Protein AF-A0A7S9GRH4-F1 (afdb_monomer_lite)

Foldseek 3Di:
DPPPDPPPPLDDADPLLVVLLVVLLADPVSVVCLVVCVPVVCVVSVHDPSSSVVSVVDDSVVSVVSSVVVVVD

pLDDT: mean 86.25, std 13.99, range [44.22, 95.75]

Structure (mmCIF, N/CA/C/O backbone):
data_AF-A0A7S9GRH4-F1
#
_entry.id   AF-A0A7S9GRH4-F1
#
loop_
_atom_site.group_PDB
_atom_site.id
_atom_site.type_symbol
_atom_site.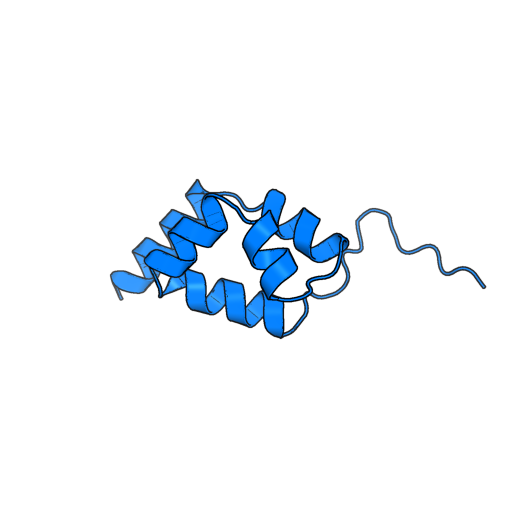label_atom_id
_atom_site.label_alt_id
_atom_site.label_comp_id
_atom_site.label_asym_id
_atom_site.label_entity_id
_atom_site.label_seq_id
_atom_site.pdbx_PDB_ins_code
_atom_site.Cartn_x
_atom_site.Cartn_y
_atom_site.Cartn_z
_atom_site.occupancy
_atom_site.B_iso_or_equiv
_atom_site.auth_seq_id
_atom_site.auth_comp_id
_atom_site.auth_asym_id
_atom_site.auth_atom_id
_atom_site.pdbx_PDB_model_num
ATOM 1 N N . MET A 1 1 ? 31.716 0.013 -13.950 1.00 44.22 1 MET A N 1
ATOM 2 C CA . MET A 1 1 ? 31.459 -0.912 -12.829 1.00 44.22 1 MET A CA 1
ATOM 3 C C . MET A 1 1 ? 29.958 -1.006 -12.727 1.00 44.22 1 MET A C 1
ATOM 5 O O . MET A 1 1 ? 29.337 -0.172 -12.087 1.00 44.22 1 MET A O 1
ATOM 9 N N . ASP A 1 2 ? 29.387 -1.935 -13.478 1.00 47.31 2 ASP A N 1
ATOM 10 C CA . ASP A 1 2 ? 27.960 -2.220 -13.449 1.00 47.31 2 ASP A CA 1
ATOM 11 C C . ASP A 1 2 ? 27.717 -3.105 -12.228 1.00 47.31 2 ASP A C 1
ATOM 13 O O . ASP A 1 2 ? 28.025 -4.297 -12.228 1.00 47.31 2 ASP A O 1
ATOM 17 N N . GLU A 1 3 ? 27.290 -2.478 -11.135 1.00 54.72 3 GLU A N 1
ATOM 18 C CA . GLU A 1 3 ? 26.979 -3.154 -9.881 1.00 54.72 3 GLU A CA 1
ATOM 19 C C . GLU A 1 3 ? 25.732 -4.024 -10.096 1.00 54.72 3 GLU A C 1
ATOM 21 O O . GLU A 1 3 ? 24.598 -3.548 -10.118 1.00 54.72 3 GLU A O 1
ATOM 26 N N . GLN A 1 4 ? 25.954 -5.319 -10.336 1.00 50.75 4 GLN A N 1
ATOM 27 C CA . GLN A 1 4 ? 24.899 -6.325 -10.388 1.00 50.75 4 GLN A CA 1
ATOM 28 C C . GLN A 1 4 ? 24.332 -6.517 -8.976 1.00 50.75 4 GLN A C 1
ATOM 30 O O . GLN A 1 4 ? 24.854 -7.299 -8.181 1.00 50.75 4 GLN A O 1
ATOM 35 N N . LEU A 1 5 ? 23.263 -5.784 -8.659 1.00 55.09 5 LEU A N 1
ATOM 36 C CA . LEU A 1 5 ? 22.440 -6.035 -7.477 1.00 55.09 5 LEU A CA 1
ATOM 37 C C . LEU A 1 5 ? 21.902 -7.482 -7.514 1.00 55.09 5 LEU A C 1
ATOM 39 O O . LEU A 1 5 ? 21.516 -7.958 -8.588 1.00 55.09 5 LEU A O 1
ATOM 43 N N . PRO A 1 6 ? 21.851 -8.195 -6.371 1.00 59.56 6 PRO A N 1
ATOM 44 C CA . PRO A 1 6 ? 21.249 -9.522 -6.295 1.00 59.56 6 PRO A CA 1
ATOM 45 C C . PRO A 1 6 ? 19.823 -9.511 -6.872 1.00 59.56 6 PRO A C 1
ATOM 47 O O . PRO A 1 6 ? 19.100 -8.539 -6.653 1.00 59.56 6 PRO A O 1
ATOM 50 N N . PRO A 1 7 ? 19.366 -10.591 -7.532 1.00 54.56 7 PRO A N 1
ATOM 51 C CA . PRO A 1 7 ? 18.030 -10.658 -8.140 1.00 54.56 7 PRO A CA 1
ATOM 52 C C . PRO A 1 7 ? 16.866 -10.478 -7.142 1.00 54.56 7 PRO A C 1
ATOM 54 O O . PRO A 1 7 ? 15.741 -10.218 -7.564 1.00 54.56 7 PRO A O 1
ATOM 57 N N . ASP A 1 8 ? 17.147 -10.559 -5.837 1.00 54.59 8 ASP A N 1
ATOM 58 C CA . ASP A 1 8 ? 16.204 -10.365 -4.727 1.00 54.59 8 ASP A CA 1
ATOM 59 C C . ASP A 1 8 ? 16.490 -9.124 -3.862 1.00 54.59 8 ASP A C 1
ATOM 61 O O . ASP A 1 8 ? 15.800 -8.880 -2.870 1.00 54.59 8 ASP A O 1
ATOM 65 N N . ALA A 1 9 ? 17.483 -8.305 -4.219 1.00 55.84 9 ALA A N 1
ATOM 66 C CA . ALA A 1 9 ? 17.738 -7.050 -3.525 1.00 55.84 9 ALA A CA 1
ATOM 67 C C . ALA A 1 9 ? 16.755 -5.984 -4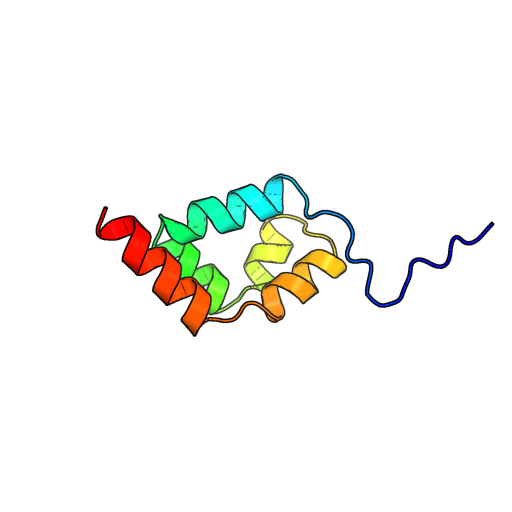.019 1.00 55.84 9 ALA A C 1
ATOM 69 O O . ALA A 1 9 ? 17.088 -5.127 -4.837 1.00 55.84 9 ALA A O 1
ATOM 70 N N . PHE A 1 10 ? 15.516 -6.040 -3.523 1.00 61.78 10 PHE A N 1
ATOM 71 C CA . PHE A 1 10 ? 14.632 -4.889 -3.642 1.00 61.78 10 PHE A CA 1
ATOM 72 C C . PHE A 1 10 ? 15.306 -3.706 -2.937 1.00 61.78 10 PHE A C 1
ATOM 74 O O . PHE A 1 10 ? 15.698 -3.846 -1.771 1.00 61.78 10 PHE A O 1
ATOM 81 N N . PRO A 1 11 ? 15.466 -2.553 -3.611 1.00 68.88 11 PRO A N 1
ATOM 82 C CA . PRO A 1 11 ? 15.937 -1.359 -2.934 1.00 68.88 11 PRO A CA 1
ATOM 83 C C . PRO A 1 11 ? 15.004 -1.055 -1.754 1.00 68.88 11 PRO A C 1
ATOM 85 O O . PRO A 1 11 ? 13.815 -1.399 -1.804 1.00 68.88 11 PRO A O 1
ATOM 88 N N . PRO A 1 12 ? 15.515 -0.434 -0.676 1.00 76.75 12 PRO A N 1
ATOM 89 C CA . PRO A 1 12 ? 14.660 -0.028 0.426 1.00 76.75 12 PRO A CA 1
ATOM 90 C C . PRO A 1 12 ? 13.507 0.822 -0.130 1.00 76.75 12 PRO A C 1
ATOM 92 O O . PRO A 1 12 ? 13.763 1.721 -0.934 1.00 76.75 12 PRO A O 1
ATOM 95 N N . PRO A 1 13 ? 12.249 0.546 0.262 1.00 84.06 13 PRO A N 1
ATOM 96 C CA . PRO A 1 13 ? 11.108 1.257 -0.294 1.00 84.06 13 PRO A CA 1
ATOM 97 C C . PRO A 1 13 ? 11.225 2.748 0.012 1.00 84.06 13 PRO A C 1
ATOM 99 O O . PRO A 1 13 ? 11.675 3.128 1.107 1.00 84.06 13 PRO A O 1
ATOM 102 N N . SER A 1 14 ? 10.801 3.579 -0.940 1.00 89.88 14 SER A N 1
ATOM 103 C CA . SER A 1 14 ? 10.787 5.027 -0.768 1.00 89.88 14 SER A CA 1
ATOM 104 C C . SER A 1 14 ? 9.935 5.433 0.435 1.00 89.88 14 SER A C 1
ATOM 106 O O . SER A 1 14 ? 9.057 4.697 0.905 1.00 89.88 14 SER A O 1
ATOM 108 N N . LEU A 1 15 ? 10.192 6.636 0.951 1.00 90.75 15 LEU A N 1
ATOM 109 C CA . LEU A 1 15 ? 9.348 7.228 1.987 1.00 90.75 15 LEU A CA 1
ATOM 110 C C . LEU A 1 15 ? 7.890 7.317 1.513 1.00 90.75 15 LEU A C 1
ATOM 112 O O . LEU A 1 15 ? 6.987 6.927 2.244 1.00 90.75 15 LEU A O 1
ATOM 116 N N . GLN A 1 16 ? 7.684 7.719 0.260 1.00 91.25 16 GLN A N 1
ATOM 117 C CA . GLN A 1 16 ? 6.367 7.866 -0.350 1.00 91.25 16 GLN A CA 1
ATOM 118 C C . GLN A 1 16 ? 5.595 6.544 -0.413 1.00 91.25 16 GLN A C 1
ATOM 120 O O . GLN A 1 16 ? 4.412 6.508 -0.078 1.00 91.25 16 GLN A O 1
ATOM 125 N N . LEU A 1 17 ? 6.257 5.434 -0.761 1.00 92.31 17 LEU A N 1
ATOM 126 C CA . LEU A 1 17 ? 5.629 4.113 -0.724 1.00 92.31 17 LEU A CA 1
ATOM 127 C C . LEU A 1 17 ? 5.248 3.707 0.709 1.00 92.31 17 LEU A C 1
ATOM 129 O O . LEU A 1 17 ? 4.163 3.173 0.934 1.00 92.31 17 LEU A O 1
ATOM 133 N N . LYS A 1 18 ? 6.109 3.975 1.699 1.00 92.94 18 LYS A N 1
ATOM 134 C CA . LYS A 1 18 ? 5.793 3.690 3.110 1.00 92.94 18 LYS A CA 1
ATOM 135 C C . LYS A 1 18 ? 4.592 4.503 3.589 1.00 92.94 18 LYS A C 1
ATOM 137 O O . LYS A 1 18 ? 3.716 3.951 4.249 1.00 92.94 18 LYS A O 1
ATOM 142 N N . GLU A 1 19 ? 4.537 5.783 3.238 1.00 94.56 19 GLU A N 1
ATOM 143 C CA . GLU A 1 19 ? 3.427 6.673 3.579 1.00 94.56 19 GLU A CA 1
ATOM 144 C C . GLU A 1 19 ? 2.124 6.245 2.903 1.00 94.56 19 GLU A C 1
ATOM 146 O O . GLU A 1 19 ? 1.096 6.178 3.573 1.00 94.56 19 GLU A O 1
ATOM 151 N N . LEU A 1 20 ? 2.164 5.885 1.615 1.00 95.00 20 LEU A N 1
ATOM 152 C CA . LEU A 1 20 ? 1.016 5.327 0.898 1.00 95.00 20 LEU A CA 1
ATOM 153 C C . LEU A 1 20 ? 0.455 4.107 1.635 1.00 95.00 20 LEU A C 1
ATOM 155 O O . LEU A 1 20 ? -0.740 4.057 1.921 1.00 95.00 20 LEU A O 1
ATOM 159 N N . LEU A 1 21 ? 1.313 3.134 1.958 1.00 94.38 21 LEU A N 1
ATOM 160 C CA . LEU A 1 21 ? 0.890 1.905 2.628 1.00 94.38 21 LEU A CA 1
ATOM 161 C C . LEU A 1 21 ? 0.357 2.188 4.035 1.00 94.38 21 LEU A C 1
ATOM 163 O O . L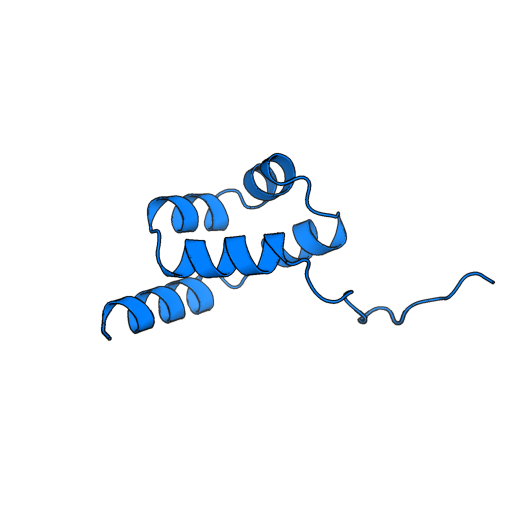EU A 1 21 ? -0.669 1.633 4.417 1.00 94.38 21 LEU A O 1
ATOM 167 N N . GLY A 1 22 ? 1.011 3.076 4.787 1.00 94.06 22 GLY A N 1
ATOM 168 C CA . GLY A 1 22 ? 0.547 3.504 6.106 1.00 94.06 22 GLY A CA 1
ATOM 169 C C . GLY A 1 22 ? -0.830 4.167 6.050 1.00 94.06 22 GLY A C 1
ATOM 170 O O . GLY A 1 22 ? -1.711 3.820 6.833 1.00 94.06 22 GLY A O 1
ATOM 171 N N . ARG A 1 23 ? -1.053 5.064 5.082 1.00 94.88 23 ARG A N 1
ATOM 172 C CA . ARG A 1 23 ? -2.354 5.711 4.871 1.00 94.88 23 ARG A CA 1
ATOM 173 C C . ARG A 1 23 ? -3.417 4.708 4.444 1.00 94.88 23 ARG A C 1
ATOM 175 O O . ARG A 1 23 ? -4.489 4.710 5.028 1.00 94.88 23 ARG A O 1
ATOM 182 N N . ALA A 1 24 ? -3.120 3.809 3.509 1.00 95.75 24 ALA A N 1
ATOM 183 C CA . ALA A 1 24 ? -4.061 2.785 3.048 1.00 95.75 24 ALA A CA 1
ATOM 184 C C . ALA A 1 24 ? -4.452 1.774 4.150 1.00 95.75 24 ALA A C 1
ATOM 186 O O . ALA A 1 24 ? -5.496 1.127 4.079 1.00 95.75 24 ALA A O 1
ATOM 187 N N . LEU A 1 25 ? -3.657 1.626 5.213 1.00 94.81 25 LEU A N 1
ATOM 188 C CA . LEU A 1 25 ? -4.082 0.834 6.371 1.00 94.81 25 LEU A CA 1
ATOM 189 C C . LEU A 1 25 ? -5.206 1.509 7.171 1.00 94.81 25 LEU A C 1
ATOM 191 O O . LEU A 1 25 ? -6.004 0.807 7.788 1.00 94.81 25 LEU A O 1
ATOM 195 N N . LEU A 1 26 ? -5.287 2.841 7.141 1.00 94.19 26 LEU A N 1
ATOM 196 C C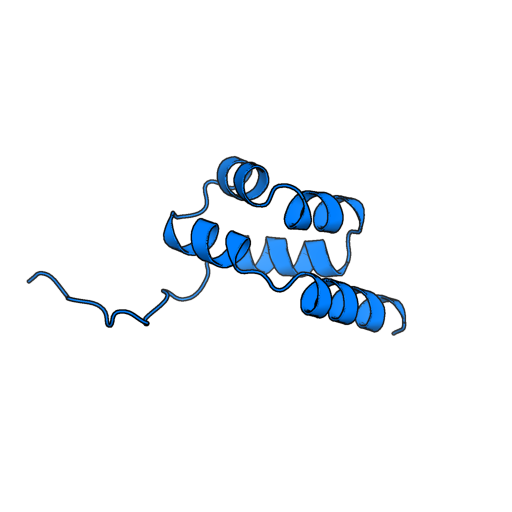A . LEU A 1 26 ? -6.231 3.640 7.929 1.00 94.19 26 LEU A CA 1
ATOM 197 C C . LEU A 1 26 ? -7.388 4.204 7.088 1.00 94.19 26 LEU A C 1
ATOM 199 O O . LEU A 1 26 ? -8.483 4.402 7.604 1.00 94.19 26 LEU A O 1
ATOM 203 N N . ASP A 1 27 ? -7.161 4.424 5.797 1.00 94.88 27 ASP A N 1
ATOM 204 C CA . ASP A 1 27 ? -8.095 5.020 4.843 1.00 94.88 27 ASP A CA 1
ATOM 205 C C . ASP A 1 27 ? -8.705 3.928 3.952 1.00 94.88 27 ASP A C 1
ATOM 207 O O . ASP A 1 27 ? -7.994 3.203 3.253 1.00 94.88 27 ASP A O 1
ATOM 211 N N . GLU A 1 28 ? -10.027 3.762 4.028 1.00 93.94 28 GLU A N 1
ATOM 212 C CA . GLU A 1 28 ? -10.749 2.719 3.296 1.00 93.94 28 GLU A CA 1
ATOM 213 C C . GLU A 1 28 ? -10.813 2.965 1.796 1.00 93.94 28 GLU A C 1
ATOM 215 O O . GLU A 1 28 ? -10.521 2.050 1.031 1.00 93.94 28 GLU A O 1
ATOM 220 N N . GLU A 1 29 ? -11.108 4.193 1.383 1.00 94.56 29 GLU A N 1
ATOM 221 C CA . GLU A 1 29 ? -11.201 4.551 -0.029 1.00 94.56 29 GLU A CA 1
ATOM 222 C C . GLU A 1 29 ? -9.837 4.379 -0.708 1.00 94.56 29 GLU A C 1
ATOM 224 O O . GLU A 1 29 ? -9.717 3.761 -1.769 1.00 94.56 29 GLU A O 1
ATOM 229 N N . LEU A 1 30 ? -8.773 4.857 -0.057 1.00 94.69 30 LEU A N 1
ATOM 230 C CA . LEU A 1 30 ? -7.415 4.692 -0.560 1.00 94.69 30 LEU A CA 1
ATOM 231 C C . LEU A 1 30 ? -7.015 3.215 -0.632 1.00 94.69 30 LEU A C 1
ATOM 233 O O . LEU A 1 30 ? -6.360 2.805 -1.591 1.00 94.69 30 LEU A O 1
ATOM 237 N N . ARG A 1 31 ? -7.408 2.406 0.357 1.00 95.12 31 ARG A N 1
ATOM 238 C CA . ARG A 1 31 ? -7.149 0.962 0.355 1.00 95.12 31 ARG A CA 1
ATOM 239 C C . ARG A 1 31 ? -7.846 0.259 -0.797 1.00 95.12 31 ARG A C 1
ATOM 241 O O . ARG A 1 31 ? -7.209 -0.536 -1.482 1.00 95.12 31 ARG A O 1
ATOM 248 N N . GLU A 1 32 ? -9.126 0.537 -1.013 1.00 94.81 32 GLU A N 1
ATOM 249 C CA . GLU A 1 32 ? -9.889 -0.062 -2.107 1.00 94.81 32 GLU A CA 1
ATOM 250 C C . GLU A 1 32 ? -9.287 0.300 -3.463 1.00 94.81 32 GLU A C 1
ATOM 252 O O . GLU A 1 32 ? -9.078 -0.584 -4.297 1.00 94.81 32 GLU A O 1
ATOM 257 N N . ARG A 1 33 ? -8.915 1.572 -3.658 1.00 94.56 33 ARG A N 1
ATOM 258 C CA . ARG A 1 33 ? -8.209 2.019 -4.865 1.00 94.56 33 ARG A CA 1
ATOM 259 C C . ARG A 1 33 ? -6.868 1.304 -5.035 1.00 94.56 33 ARG A C 1
ATOM 261 O O . ARG A 1 33 ? -6.596 0.796 -6.119 1.00 94.56 33 ARG A O 1
ATOM 268 N N . LEU A 1 34 ? -6.065 1.207 -3.971 1.00 95.00 34 LEU A N 1
ATOM 269 C CA . LEU A 1 34 ? -4.763 0.531 -3.983 1.00 95.00 34 LEU A CA 1
ATOM 270 C C . LEU A 1 34 ? -4.872 -0.952 -4.359 1.00 95.00 34 LEU A C 1
ATOM 272 O O . LEU A 1 34 ? -4.028 -1.455 -5.094 1.00 95.00 34 LEU A O 1
ATOM 276 N N . LEU A 1 35 ? -5.888 -1.651 -3.850 1.00 93.06 35 LEU A N 1
ATOM 277 C CA . LEU A 1 35 ? -6.079 -3.083 -4.095 1.00 93.06 35 LEU A CA 1
ATOM 278 C C . LEU A 1 35 ? -6.771 -3.378 -5.432 1.00 93.06 35 LEU A C 1
ATOM 280 O O . LEU A 1 35 ? -6.593 -4.469 -5.971 1.00 93.06 35 LEU A O 1
ATOM 284 N N . THR A 1 36 ? -7.543 -2.431 -5.966 1.00 94.69 36 THR A N 1
ATOM 285 C CA . THR A 1 36 ? -8.246 -2.579 -7.251 1.00 94.69 36 THR A CA 1
ATOM 286 C C . THR A 1 36 ? -7.354 -2.209 -8.431 1.00 94.69 36 THR A C 1
ATOM 288 O O . THR A 1 36 ? -7.293 -2.952 -9.409 1.00 94.69 36 THR A O 1
ATOM 291 N N . ASP A 1 37 ? -6.650 -1.078 -8.344 1.00 93.44 37 ASP A N 1
ATOM 292 C CA . ASP A 1 37 ? -5.760 -0.589 -9.397 1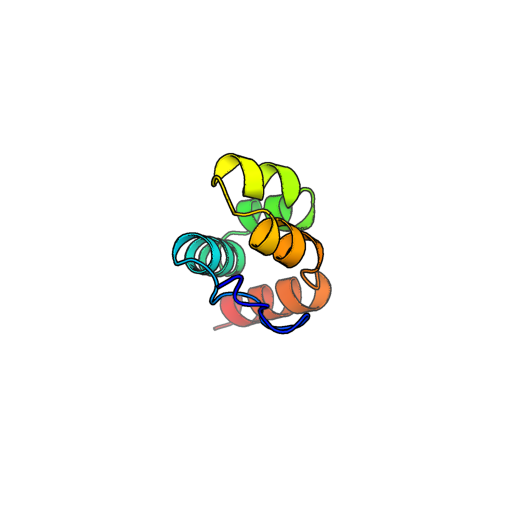.00 93.44 37 ASP A CA 1
ATOM 293 C C . ASP A 1 37 ? -4.458 -0.010 -8.810 1.00 93.44 37 ASP A C 1
ATOM 295 O O . ASP A 1 37 ? -4.240 1.211 -8.794 1.00 93.44 37 ASP A O 1
ATOM 299 N N . PRO A 1 38 ? -3.539 -0.881 -8.347 1.00 93.25 38 PRO A N 1
ATOM 300 C CA . PRO A 1 38 ? -2.240 -0.445 -7.838 1.00 93.25 38 PRO A CA 1
ATOM 301 C C . PRO A 1 38 ? -1.406 0.281 -8.905 1.00 93.25 38 PRO A C 1
ATOM 303 O O . PRO A 1 38 ? -0.519 1.063 -8.564 1.00 93.25 38 PRO A O 1
ATOM 306 N N . GLY A 1 39 ? -1.681 0.046 -10.194 1.00 92.94 39 GLY A N 1
ATOM 307 C CA . GLY A 1 39 ? -0.975 0.676 -11.306 1.00 92.94 39 GLY A CA 1
ATOM 308 C C . GLY A 1 39 ? -1.306 2.160 -11.455 1.00 92.94 39 GLY A C 1
ATOM 309 O O . GLY A 1 39 ? -0.393 2.953 -11.686 1.00 92.94 39 GLY A O 1
ATOM 310 N N . SER A 1 40 ? -2.575 2.556 -11.301 1.00 93.69 40 SER A N 1
ATOM 311 C CA . SER A 1 40 ? -2.949 3.981 -11.295 1.00 93.69 40 SER A CA 1
ATOM 312 C C . SER A 1 40 ? -2.301 4.719 -10.128 1.00 93.69 40 SER A C 1
ATOM 314 O O . SER A 1 40 ? -1.646 5.734 -10.344 1.00 93.69 40 SER A O 1
ATOM 316 N N . ILE A 1 41 ? -2.383 4.161 -8.916 1.00 94.00 41 ILE A N 1
ATOM 317 C CA . ILE A 1 41 ? -1.783 4.756 -7.709 1.00 94.00 41 ILE A CA 1
ATOM 318 C C . ILE A 1 41 ? -0.268 4.924 -7.878 1.00 94.00 41 ILE A C 1
ATOM 320 O O . ILE A 1 41 ? 0.288 5.965 -7.534 1.00 94.00 41 ILE A O 1
ATOM 324 N N . ALA A 1 42 ? 0.408 3.917 -8.439 1.00 93.81 42 ALA A N 1
ATOM 325 C CA . ALA A 1 42 ? 1.841 3.988 -8.682 1.00 93.81 42 ALA A CA 1
ATOM 326 C C . ALA A 1 42 ? 2.218 5.110 -9.661 1.00 93.81 42 ALA A C 1
ATOM 328 O O . ALA A 1 42 ? 3.208 5.798 -9.433 1.00 93.81 42 ALA A O 1
ATOM 329 N N . ARG A 1 43 ? 1.418 5.332 -10.714 1.00 93.06 43 ARG A N 1
ATOM 330 C CA . ARG A 1 43 ? 1.625 6.439 -11.663 1.00 93.06 43 ARG A CA 1
ATOM 331 C C . ARG A 1 43 ? 1.320 7.801 -11.045 1.00 93.06 43 ARG A C 1
ATOM 333 O O . ARG A 1 43 ? 2.073 8.737 -11.275 1.00 93.06 43 ARG A O 1
ATOM 340 N N . GLU A 1 44 ? 0.247 7.911 -10.261 1.00 93.69 44 GLU A N 1
ATOM 341 C CA . GLU A 1 44 ? -0.123 9.143 -9.541 1.00 93.69 44 GLU A CA 1
ATOM 342 C C . GLU A 1 44 ? 0.993 9.608 -8.593 1.00 93.69 44 GLU A C 1
ATOM 344 O O . GLU A 1 44 ? 1.172 10.804 -8.377 1.00 93.69 44 GLU A O 1
ATOM 349 N N . LEU A 1 45 ? 1.749 8.656 -8.044 1.00 90.69 45 LEU A N 1
ATOM 350 C CA . LEU A 1 45 ? 2.833 8.890 -7.097 1.00 90.69 45 LEU A CA 1
ATOM 351 C C . LEU A 1 45 ? 4.231 8.832 -7.729 1.00 90.69 45 LEU A C 1
ATOM 353 O O . LEU A 1 45 ? 5.205 8.942 -6.993 1.00 90.69 45 LEU A O 1
ATOM 357 N N . ASP A 1 46 ? 4.339 8.668 -9.049 1.00 92.31 46 ASP A N 1
ATOM 358 C CA . ASP A 1 46 ? 5.615 8.519 -9.770 1.00 92.31 46 ASP A CA 1
ATOM 359 C C . ASP A 1 46 ? 6.546 7.453 -9.149 1.00 92.31 46 ASP A C 1
ATOM 361 O O . ASP A 1 46 ? 7.757 7.627 -9.011 1.00 92.31 46 ASP A O 1
ATOM 365 N N . LEU A 1 47 ? 5.964 6.326 -8.718 1.00 91.25 47 LEU A N 1
ATOM 366 C CA . LEU A 1 47 ? 6.725 5.236 -8.114 1.00 91.25 47 LEU A CA 1
ATOM 367 C C . LEU A 1 47 ? 7.625 4.561 -9.146 1.00 91.25 47 LEU A C 1
ATOM 369 O O . LEU A 1 47 ? 7.259 4.357 -10.307 1.00 91.25 47 LEU A O 1
ATOM 373 N N . SER A 1 48 ? 8.786 4.098 -8.686 1.00 91.69 48 SER A N 1
ATOM 374 C CA . SER A 1 48 ? 9.702 3.352 -9.543 1.00 91.69 48 SER A CA 1
ATOM 375 C C . SER A 1 48 ? 9.060 2.063 -10.080 1.00 91.69 48 SER A C 1
ATOM 377 O O . SER A 1 48 ? 8.128 1.494 -9.500 1.00 91.69 48 SER A O 1
ATOM 379 N N . ALA A 1 49 ? 9.602 1.527 -11.176 1.00 90.19 49 ALA A N 1
ATOM 380 C CA . ALA A 1 49 ? 9.138 0.251 -11.727 1.00 90.19 49 ALA A CA 1
ATOM 381 C C . ALA A 1 49 ? 9.242 -0.904 -10.707 1.00 90.19 49 ALA A C 1
ATOM 383 O O . ALA A 1 49 ? 8.384 -1.789 -10.674 1.00 90.19 49 ALA A O 1
ATOM 384 N N . ALA A 1 50 ? 10.267 -0.880 -9.846 1.00 89.81 50 ALA A N 1
ATOM 385 C CA . ALA A 1 50 ? 10.450 -1.859 -8.777 1.00 89.81 50 ALA A CA 1
ATOM 386 C C . ALA A 1 50 ? 9.334 -1.774 -7.722 1.00 89.81 50 ALA A C 1
ATOM 388 O O . ALA A 1 50 ? 8.776 -2.800 -7.332 1.00 89.81 50 ALA A O 1
ATOM 389 N N . GLU A 1 51 ? 8.966 -0.565 -7.303 1.00 90.50 51 GLU A N 1
ATOM 390 C CA . GLU A 1 51 ? 7.895 -0.329 -6.330 1.00 90.50 51 GLU A CA 1
ATOM 391 C C . GLU A 1 51 ? 6.514 -0.620 -6.911 1.00 90.50 51 GLU A C 1
ATOM 393 O O . GLU A 1 51 ? 5.696 -1.259 -6.256 1.00 90.50 51 GLU A O 1
ATOM 398 N N . THR A 1 52 ? 6.283 -0.254 -8.171 1.00 91.75 52 THR A N 1
ATOM 399 C CA . THR A 1 52 ? 5.061 -0.613 -8.902 1.00 91.75 52 THR A CA 1
ATOM 400 C C . THR A 1 52 ? 4.878 -2.131 -8.930 1.00 91.75 52 THR A C 1
ATOM 402 O O . THR A 1 52 ? 3.807 -2.648 -8.610 1.00 91.75 52 THR A O 1
ATOM 405 N N . LYS A 1 53 ? 5.948 -2.877 -9.238 1.00 90.56 53 LYS A N 1
ATOM 406 C CA . LYS A 1 53 ? 5.932 -4.344 -9.213 1.00 90.56 53 LYS A CA 1
ATOM 407 C C . LYS A 1 53 ? 5.707 -4.895 -7.802 1.00 90.56 53 LYS A C 1
ATOM 409 O O . LYS A 1 53 ? 5.054 -5.926 -7.661 1.00 90.56 53 LYS A O 1
ATOM 414 N N . ALA A 1 54 ? 6.229 -4.238 -6.767 1.00 88.94 54 ALA A N 1
ATOM 415 C CA . ALA A 1 54 ? 5.978 -4.620 -5.380 1.00 88.94 54 ALA A CA 1
ATOM 416 C C . ALA A 1 54 ? 4.506 -4.404 -4.984 1.00 88.94 54 ALA A C 1
ATOM 418 O O . ALA A 1 54 ? 3.914 -5.299 -4.385 1.00 88.94 54 ALA A O 1
ATOM 419 N N . LEU A 1 55 ? 3.890 -3.285 -5.387 1.00 90.81 55 LEU A N 1
ATOM 420 C CA . LEU A 1 55 ? 2.464 -3.016 -5.167 1.00 90.81 55 LEU A CA 1
ATOM 421 C C . LEU A 1 55 ? 1.564 -4.037 -5.866 1.00 90.81 55 LEU A C 1
ATOM 423 O O . LEU A 1 55 ? 0.612 -4.524 -5.269 1.00 90.81 55 LEU A O 1
ATOM 427 N N . MET A 1 56 ? 1.897 -4.436 -7.096 1.00 89.69 56 MET A N 1
ATOM 428 C CA . MET A 1 56 ? 1.158 -5.484 -7.817 1.00 89.69 56 MET A CA 1
ATOM 429 C C . MET A 1 56 ? 1.250 -6.867 -7.154 1.00 89.69 56 MET A C 1
ATOM 431 O O . MET A 1 56 ? 0.440 -7.743 -7.445 1.00 89.69 56 MET A O 1
ATOM 435 N N . ARG A 1 57 ? 2.240 -7.084 -6.280 1.00 90.44 57 ARG A N 1
ATOM 436 C CA . ARG A 1 57 ? 2.426 -8.324 -5.508 1.00 90.44 57 ARG A CA 1
ATOM 437 C C . ARG A 1 57 ? 1.851 -8.236 -4.096 1.00 90.44 57 ARG A C 1
ATOM 439 O O . ARG A 1 57 ? 2.065 -9.159 -3.310 1.00 90.44 57 ARG A O 1
ATOM 446 N N . LEU A 1 58 ? 1.182 -7.137 -3.752 1.00 89.44 58 LEU A N 1
ATOM 447 C CA . LEU A 1 58 ? 0.604 -6.952 -2.431 1.00 89.44 58 LEU A CA 1
ATOM 448 C C . LEU A 1 58 ? -0.449 -8.037 -2.175 1.00 89.44 58 LEU A C 1
ATOM 450 O O . LEU A 1 58 ? -1.403 -8.190 -2.935 1.00 89.44 58 LEU A O 1
ATOM 454 N N . ASP A 1 59 ? -0.274 -8.794 -1.093 1.00 92.56 59 ASP A N 1
ATOM 455 C CA . ASP A 1 59 ? -1.268 -9.777 -0.674 1.00 92.56 59 ASP A CA 1
ATOM 456 C C . ASP A 1 59 ? -2.493 -9.044 -0.124 1.00 92.56 59 ASP A C 1
ATOM 458 O O . ASP A 1 59 ? -2.459 -8.451 0.961 1.00 92.56 59 ASP A O 1
ATOM 462 N N . ARG A 1 60 ? -3.573 -9.081 -0.904 1.00 92.38 60 ARG A N 1
ATOM 463 C CA . ARG A 1 60 ? -4.828 -8.406 -0.590 1.00 92.38 60 ARG A CA 1
ATOM 464 C C . ARG A 1 60 ? -5.397 -8.840 0.761 1.00 92.38 60 ARG A C 1
ATOM 466 O O . ARG A 1 60 ? -5.737 -7.984 1.575 1.00 92.38 60 ARG A O 1
ATOM 473 N N . ALA A 1 61 ? -5.477 -10.146 1.010 1.00 93.44 61 ALA A N 1
ATOM 474 C CA . ALA A 1 61 ? -6.105 -10.682 2.213 1.00 93.44 61 ALA A CA 1
ATOM 475 C C . ALA A 1 61 ? -5.299 -10.319 3.467 1.00 93.44 61 ALA A C 1
ATOM 477 O O . ALA A 1 61 ? -5.861 -9.900 4.482 1.00 93.44 61 ALA A O 1
ATOM 478 N N . ALA A 1 62 ? -3.971 -10.418 3.391 1.00 94.19 62 ALA A N 1
ATOM 479 C CA . ALA A 1 62 ? -3.092 -10.016 4.481 1.00 94.19 62 ALA A CA 1
ATOM 480 C C . ALA A 1 62 ? -3.166 -8.504 4.749 1.00 94.19 62 ALA A C 1
ATOM 482 O O . ALA A 1 62 ? -3.132 -8.084 5.910 1.00 94.19 62 ALA A O 1
ATOM 483 N N . PHE A 1 63 ? -3.278 -7.681 3.702 1.00 94.06 63 PHE A N 1
ATOM 484 C CA . PHE A 1 63 ? -3.382 -6.230 3.840 1.00 94.06 63 PHE A CA 1
ATOM 485 C C . PHE A 1 63 ? -4.712 -5.807 4.483 1.00 94.06 63 PHE A C 1
ATOM 487 O O . PHE A 1 63 ? -4.710 -5.058 5.461 1.00 94.06 63 PHE A O 1
ATOM 494 N N . GLU A 1 64 ? -5.838 -6.349 4.010 1.00 93.94 64 GLU A N 1
ATOM 495 C CA . GLU A 1 64 ? -7.170 -6.108 4.585 1.00 93.94 64 GLU A CA 1
ATOM 496 C C . GLU A 1 64 ? -7.261 -6.582 6.044 1.00 93.94 64 GLU A C 1
ATOM 498 O O . GLU A 1 64 ? -7.791 -5.868 6.902 1.00 93.94 64 GLU A O 1
ATOM 503 N N . GLN A 1 65 ? -6.677 -7.742 6.369 1.00 94.50 65 GLN A N 1
ATOM 504 C CA . GLN A 1 65 ? -6.621 -8.238 7.746 1.00 94.50 65 GLN A CA 1
ATOM 505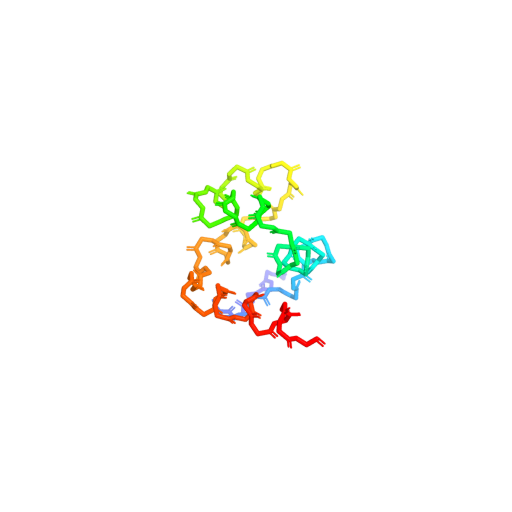 C C . GLN A 1 65 ? -5.871 -7.266 8.670 1.00 94.50 65 GLN A C 1
ATOM 507 O O . GLN A 1 65 ? -6.328 -6.993 9.781 1.00 94.50 65 GLN A O 1
ATOM 512 N N . ARG A 1 66 ? -4.726 -6.725 8.231 1.00 94.19 66 ARG A N 1
ATOM 513 C CA . ARG A 1 66 ? -3.957 -5.745 9.019 1.00 94.19 66 ARG A CA 1
ATOM 514 C C . ARG A 1 66 ? -4.724 -4.438 9.209 1.00 94.19 66 ARG A C 1
ATOM 516 O O . ARG A 1 66 ? -4.754 -3.924 10.323 1.00 94.19 66 ARG A O 1
ATOM 523 N N . ALA A 1 67 ? -5.374 -3.942 8.157 1.00 93.81 67 ALA A N 1
ATOM 524 C CA . ALA A 1 67 ? -6.210 -2.745 8.223 1.00 93.81 67 ALA A CA 1
ATOM 525 C C . ALA A 1 67 ? -7.427 -2.920 9.150 1.00 93.81 67 ALA A C 1
ATOM 527 O O . ALA A 1 67 ? -7.877 -1.967 9.777 1.00 93.81 67 ALA A O 1
ATOM 528 N N . THR A 1 68 ? -7.973 -4.135 9.244 1.00 93.44 68 THR A N 1
ATOM 529 C CA . THR A 1 68 ? -9.072 -4.451 10.172 1.00 93.44 68 THR A CA 1
ATOM 530 C C . THR A 1 68 ? -8.587 -4.406 11.618 1.00 93.44 68 THR A C 1
ATOM 532 O O . THR A 1 68 ? -9.144 -3.660 12.414 1.00 93.44 68 THR A O 1
ATOM 535 N N . ARG A 1 69 ? -7.479 -5.093 11.935 1.00 92.50 69 ARG A N 1
ATOM 536 C CA . ARG A 1 69 ? -6.910 -5.100 13.296 1.00 92.50 69 ARG A CA 1
ATOM 537 C C . ARG A 1 69 ? -6.574 -3.702 13.818 1.00 92.50 69 ARG A C 1
ATOM 539 O O . ARG A 1 69 ? -6.777 -3.440 14.992 1.00 92.50 69 ARG A O 1
ATOM 546 N N . LEU A 1 70 ? -6.064 -2.814 12.960 1.00 90.50 70 LEU A N 1
ATOM 547 C CA . LEU A 1 70 ? -5.740 -1.428 13.335 1.00 90.50 70 LEU A CA 1
ATOM 548 C C . LEU A 1 70 ? -6.969 -0.566 13.645 1.00 90.50 70 LEU A C 1
ATOM 550 O O . LEU A 1 70 ? -6.836 0.449 14.314 1.00 90.50 70 LEU A O 1
ATOM 554 N N . ARG A 1 71 ? -8.149 -0.929 13.138 1.00 82.38 71 ARG A N 1
ATOM 555 C CA . ARG A 1 71 ? -9.399 -0.209 13.423 1.00 82.38 71 ARG A CA 1
ATOM 556 C C . ARG A 1 71 ? -10.098 -0.712 14.685 1.00 82.38 71 ARG A C 1
ATOM 558 O O . ARG A 1 71 ? -10.985 -0.037 15.191 1.00 82.38 71 ARG A O 1
ATOM 565 N N . GLU A 1 72 ? -9.705 -1.885 15.174 1.00 84.38 72 GLU A N 1
ATOM 566 C CA . GLU A 1 72 ? -10.221 -2.493 16.405 1.00 84.38 72 GLU A CA 1
ATOM 567 C C . GLU A 1 72 ? -9.423 -2.091 17.662 1.00 84.38 72 GLU A C 1
ATOM 569 O O . GLU A 1 72 ? -9.820 -2.456 18.768 1.00 84.38 72 GLU A O 1
ATOM 574 N N . THR A 1 73 ? -8.310 -1.362 17.506 1.00 65.75 73 THR A N 1
ATOM 575 C CA . THR A 1 73 ? -7.494 -0.794 18.600 1.00 65.75 73 THR A CA 1
ATOM 576 C C . THR A 1 73 ? -7.900 0.629 18.933 1.00 65.75 73 THR A C 1
ATOM 578 O O . THR A 1 73 ? -7.977 0.940 20.142 1.00 65.75 73 THR A O 1
#

Secondary structure (DSSP, 8-state):
------TT-PPPPPHHHHHHHHHHHH-HHHHHHHHH-HHHHHHHTT--HHHHHHHHT--HHHHHHHHHHHH--

Radius of gyration: 13.76 Å; chains: 1; bounding box: 43×20×32 Å

Sequence (73 aa):
MDEQLPPDAFPPPSLQLKELLGRALLDEELRERLLTDPGSIARELDLSAAETKALMRLDRAAFEQRATRLRET